Protein AF-A0A4W5Q3A9-F1 (afdb_monomer_lite)

pLDDT: mean 76.14, std 13.78, range [37.09, 91.81]

Radius of gyration: 19.21 Å; chains: 1; bounding box: 48×18×58 Å

Secondary structure (DSSP, 8-state):
--HHHHHHHHHHHHHHHHHHHHHHHHHHHHHHHHHHHHHHHH-SS-HHHHHHHHHHHHHHHHHHHHHHHHHHHHHTTTS--

Sequence (81 aa):
ISLSLSLSLSLTRSLFLSLLRQQALLAAISEKDANIALLELSASGKKKTQEEVLALKREKDRLMHQLKQQDEDTEEEEEEG

Foldseek 3Di:
DDPVVVVVVVVVVVVVVLVVVLVVLVVLLVVLVVVLVVLVVVDPPDPVSVVVNVVSVVVSVVSVVVNVVSVVVVCVVPVVD

Organism: NCBI:txid62062

Structure (mmCIF, N/CA/C/O backbone):
data_AF-A0A4W5Q3A9-F1
#
_entry.id   AF-A0A4W5Q3A9-F1
#
loop_
_atom_site.group_PDB
_atom_site.id
_atom_site.type_symbol
_atom_site.label_atom_id
_atom_site.label_alt_id
_atom_site.label_comp_id
_atom_site.label_asym_id
_atom_site.label_entity_id
_atom_site.label_seq_id
_atom_site.pdbx_PDB_ins_code
_atom_site.Cartn_x
_atom_site.Cartn_y
_atom_site.Cartn_z
_atom_site.occupancy
_atom_site.B_iso_or_equiv
_atom_site.auth_seq_id
_atom_site.auth_comp_id
_atom_site.auth_asym_id
_atom_site.auth_atom_id
_atom_site.pdbx_PDB_model_num
ATOM 1 N N . ILE A 1 1 ? 11.418 -1.320 -39.751 1.00 62.28 1 ILE A N 1
ATOM 2 C CA . ILE A 1 1 ? 11.883 -0.738 -38.469 1.00 62.28 1 ILE A CA 1
ATOM 3 C C . ILE A 1 1 ? 13.144 -1.498 -38.077 1.00 62.28 1 ILE A C 1
ATOM 5 O O . ILE A 1 1 ? 13.114 -2.719 -38.137 1.00 62.28 1 ILE A O 1
ATOM 9 N N . SER A 1 2 ? 14.264 -0.808 -37.835 1.00 81.94 2 SER A N 1
ATOM 10 C CA . SER A 1 2 ? 15.556 -1.449 -37.525 1.00 81.94 2 SER A CA 1
ATOM 11 C C . SER A 1 2 ? 15.461 -2.281 -36.240 1.00 81.94 2 SER A C 1
ATOM 13 O O . SER A 1 2 ? 14.780 -1.865 -35.304 1.00 81.94 2 SER A O 1
ATOM 15 N N . LEU A 1 3 ? 16.168 -3.416 -36.178 1.00 80.31 3 LEU A N 1
ATOM 16 C CA . LEU A 1 3 ? 16.230 -4.309 -35.010 1.00 80.31 3 LEU A CA 1
ATOM 17 C C . LEU A 1 3 ? 16.590 -3.546 -33.717 1.00 80.31 3 LEU A C 1
ATOM 19 O O . LEU A 1 3 ? 16.047 -3.819 -32.651 1.00 80.31 3 LEU A O 1
ATOM 23 N N . SER A 1 4 ? 17.439 -2.521 -33.847 1.00 84.94 4 SER A N 1
ATOM 24 C CA . SER A 1 4 ? 17.824 -1.607 -32.764 1.00 84.94 4 SER A CA 1
ATOM 25 C C . SER A 1 4 ? 16.646 -0.783 -32.224 1.00 84.94 4 SER A C 1
ATOM 27 O O . SER A 1 4 ? 16.500 -0.639 -31.011 1.00 84.94 4 SER A O 1
ATOM 29 N N . LEU A 1 5 ? 15.756 -0.299 -33.098 1.00 86.19 5 LEU A N 1
ATOM 30 C CA . LEU A 1 5 ? 14.583 0.475 -32.682 1.00 86.19 5 LEU A CA 1
ATOM 31 C C . LEU A 1 5 ? 13.528 -0.421 -32.019 1.00 86.19 5 LEU A C 1
ATOM 33 O O . LEU A 1 5 ? 12.890 -0.009 -31.054 1.00 86.19 5 LEU A O 1
ATOM 37 N N . SER A 1 6 ? 13.381 -1.662 -32.493 1.00 87.69 6 SER A N 1
ATOM 38 C CA . SER A 1 6 ? 12.517 -2.665 -31.860 1.00 87.69 6 SER A CA 1
ATOM 39 C C . SER A 1 6 ? 12.998 -3.040 -30.457 1.00 87.69 6 SER A C 1
ATOM 41 O O . SER A 1 6 ? 12.181 -3.122 -29.541 1.00 87.69 6 SER A O 1
ATOM 43 N N . LEU A 1 7 ? 14.310 -3.214 -30.268 1.00 87.00 7 LEU A N 1
ATOM 44 C CA . LEU A 1 7 ? 14.889 -3.516 -28.959 1.00 87.00 7 LEU A CA 1
ATOM 45 C C . LEU A 1 7 ? 14.738 -2.333 -27.992 1.00 87.00 7 LEU A C 1
ATOM 47 O O . LEU A 1 7 ? 14.285 -2.524 -26.868 1.00 87.00 7 LEU A O 1
ATOM 51 N N . SER A 1 8 ? 15.022 -1.109 -28.454 1.00 89.06 8 SER A N 1
ATOM 52 C CA . SER A 1 8 ? 14.853 0.116 -27.660 1.00 89.06 8 SER A CA 1
ATOM 53 C C . SER A 1 8 ? 13.402 0.315 -27.210 1.00 89.06 8 SER A C 1
ATOM 55 O O . SER A 1 8 ? 13.151 0.542 -26.030 1.00 89.06 8 SER A O 1
ATOM 57 N N . LEU A 1 9 ? 12.431 0.149 -28.114 1.00 90.50 9 LEU A N 1
ATOM 58 C CA . LEU A 1 9 ? 11.015 0.287 -27.772 1.00 90.50 9 LEU A CA 1
ATO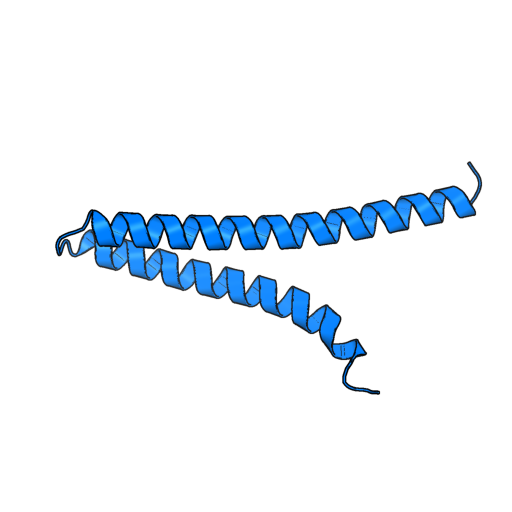M 59 C C . LEU A 1 9 ? 10.539 -0.804 -26.800 1.00 90.50 9 LEU A C 1
ATOM 61 O O . LEU A 1 9 ? 9.737 -0.528 -25.908 1.00 90.50 9 LEU A O 1
ATOM 65 N N . SER A 1 10 ? 11.039 -2.034 -26.954 1.00 88.69 10 SER A N 1
ATOM 66 C CA . SER A 1 10 ? 10.743 -3.137 -26.034 1.00 88.69 10 SER A CA 1
ATOM 67 C C . SER A 1 10 ? 11.278 -2.863 -24.629 1.00 88.69 10 SER A C 1
ATOM 69 O O . SER A 1 10 ? 10.569 -3.097 -23.652 1.00 88.69 10 SER A O 1
ATOM 71 N N . LEU A 1 11 ? 12.495 -2.324 -24.525 1.00 89.50 11 LEU A N 1
ATOM 72 C CA . LEU A 1 11 ? 13.120 -1.990 -23.248 1.00 89.50 11 LEU A CA 1
ATOM 73 C C . LEU A 1 11 ? 12.366 -0.858 -22.540 1.00 89.50 11 LEU A C 1
ATOM 75 O O . LEU A 1 11 ? 11.979 -1.007 -21.384 1.00 89.50 11 LEU A O 1
ATOM 79 N N . THR A 1 12 ? 12.047 0.223 -23.257 1.00 91.62 12 THR A N 1
ATOM 80 C CA . THR A 1 12 ? 11.264 1.347 -22.715 1.00 91.62 12 THR A CA 1
ATOM 81 C C . THR A 1 12 ? 9.884 0.899 -22.240 1.00 91.62 12 THR A C 1
ATOM 83 O O . THR A 1 12 ? 9.427 1.311 -21.177 1.00 91.62 12 THR A O 1
ATOM 86 N N . ARG A 1 13 ? 9.219 0.016 -22.994 1.00 91.81 13 ARG A N 1
ATOM 87 C CA . ARG A 1 13 ? 7.934 -0.560 -22.585 1.00 91.81 13 ARG A CA 1
ATOM 88 C C . ARG A 1 13 ? 8.076 -1.428 -21.334 1.00 91.81 13 ARG A C 1
ATOM 90 O O . ARG A 1 13 ? 7.213 -1.350 -20.469 1.00 91.81 13 ARG A O 1
ATOM 97 N N . SER A 1 14 ? 9.135 -2.229 -21.227 1.00 86.31 14 SER A N 1
ATOM 98 C CA . SER A 1 14 ? 9.400 -3.053 -20.041 1.00 86.31 14 SER A CA 1
ATOM 99 C C . SER A 1 14 ? 9.615 -2.194 -18.793 1.00 86.31 14 SER A C 1
ATOM 101 O O . SER A 1 14 ? 8.971 -2.422 -17.772 1.00 86.31 14 SER A O 1
ATOM 103 N N . LEU A 1 15 ? 10.448 -1.154 -18.901 1.00 87.81 15 LEU A N 1
ATOM 104 C CA . LEU A 1 15 ? 10.709 -0.211 -17.810 1.00 87.81 15 LEU A CA 1
ATOM 105 C C . LEU A 1 15 ? 9.436 0.523 -17.380 1.00 87.81 15 LEU A C 1
ATOM 107 O O . LEU A 1 15 ? 9.141 0.619 -16.193 1.00 87.81 15 LEU A O 1
ATOM 111 N N . PHE A 1 16 ? 8.639 0.983 -18.345 1.00 88.38 16 PHE A N 1
ATOM 112 C CA . PHE A 1 16 ? 7.378 1.662 -18.061 1.00 88.38 16 PHE A CA 1
ATOM 113 C C . PHE A 1 16 ? 6.357 0.747 -17.372 1.00 88.38 16 PHE A C 1
ATOM 115 O O . PHE A 1 16 ? 5.676 1.174 -16.442 1.00 88.38 16 PHE A O 1
ATOM 122 N N . LEU A 1 17 ? 6.258 -0.519 -17.792 1.00 87.12 17 LEU A N 1
ATOM 123 C CA . LEU A 1 17 ? 5.370 -1.493 -17.153 1.00 87.12 17 LEU A CA 1
ATOM 124 C C . LEU A 1 17 ? 5.813 -1.827 -15.724 1.00 87.12 17 LEU A C 1
ATOM 126 O O . LEU A 1 17 ? 4.950 -1.961 -14.858 1.00 87.12 17 LEU A O 1
ATOM 130 N N . SER A 1 18 ? 7.122 -1.922 -15.471 1.00 83.19 18 SER A N 1
ATOM 131 C CA . SER A 1 18 ? 7.662 -2.131 -14.122 1.00 83.19 18 SER A CA 1
ATOM 132 C C . SER A 1 18 ? 7.347 -0.945 -13.205 1.00 83.19 18 SER A C 1
ATOM 134 O O . SER A 1 18 ? 6.723 -1.112 -12.157 1.00 83.19 18 SER A O 1
ATOM 136 N N . LEU A 1 19 ? 7.640 0.277 -13.666 1.00 87.25 19 LEU A N 1
ATOM 137 C CA . LEU A 1 19 ? 7.365 1.504 -12.920 1.00 87.25 19 LEU A CA 1
ATOM 138 C C . LEU A 1 19 ? 5.876 1.649 -12.580 1.00 87.25 19 LEU A C 1
ATOM 140 O O . LEU A 1 19 ? 5.517 1.917 -11.436 1.00 87.25 19 LEU A O 1
ATOM 144 N N . LEU A 1 20 ? 4.992 1.439 -13.561 1.00 87.62 20 LEU A N 1
ATOM 145 C CA . LEU A 1 20 ? 3.549 1.512 -13.330 1.00 87.62 20 LEU A CA 1
ATOM 146 C C . LEU A 1 20 ? 3.060 0.451 -12.344 1.00 87.62 20 LEU A C 1
ATOM 148 O O . LEU A 1 20 ? 2.150 0.725 -11.564 1.00 87.62 20 LEU A O 1
ATOM 152 N N . ARG A 1 21 ? 3.642 -0.751 -12.367 1.00 80.69 21 ARG A N 1
ATOM 153 C CA . ARG A 1 21 ? 3.280 -1.827 -11.442 1.00 80.69 21 ARG A CA 1
ATOM 154 C C . ARG A 1 21 ? 3.650 -1.460 -10.003 1.00 80.69 21 ARG A C 1
ATOM 156 O O . ARG A 1 21 ? 2.798 -1.583 -9.123 1.00 80.69 21 ARG A O 1
ATOM 163 N N . GLN A 1 22 ? 4.857 -0.940 -9.785 1.00 84.56 22 GLN A N 1
ATOM 164 C CA . GLN A 1 22 ? 5.303 -0.467 -8.471 1.00 84.56 22 GLN A CA 1
ATOM 165 C C . GLN A 1 22 ? 4.442 0.714 -7.989 1.00 84.56 22 GLN A C 1
ATOM 167 O O . GLN A 1 22 ? 3.963 0.726 -6.854 1.00 84.56 22 GLN A O 1
ATOM 172 N N . GLN A 1 23 ? 4.142 1.667 -8.880 1.00 87.31 23 GLN A N 1
ATOM 173 C CA . GLN A 1 23 ? 3.294 2.820 -8.570 1.00 87.31 23 GLN A CA 1
ATOM 174 C C . GLN A 1 23 ? 1.856 2.410 -8.209 1.00 87.31 23 GLN A C 1
ATOM 176 O O . GLN A 1 23 ? 1.279 2.958 -7.270 1.00 87.31 23 GLN A O 1
ATOM 181 N N . ALA A 1 24 ? 1.277 1.436 -8.918 1.00 85.94 24 ALA A N 1
ATOM 182 C CA . ALA A 1 24 ? -0.060 0.917 -8.634 1.00 85.94 24 ALA A CA 1
ATOM 183 C C . ALA A 1 24 ? -0.127 0.212 -7.270 1.00 85.94 24 ALA A C 1
ATOM 185 O O . ALA A 1 24 ? -1.100 0.381 -6.536 1.00 85.94 24 ALA A O 1
ATOM 186 N N . LEU A 1 25 ? 0.920 -0.533 -6.904 1.00 79.56 25 LEU A N 1
ATOM 187 C CA . LEU A 1 25 ? 1.051 -1.154 -5.584 1.00 79.56 25 LEU A CA 1
ATOM 188 C C . LEU A 1 25 ? 1.144 -0.112 -4.468 1.00 79.56 25 LEU A C 1
ATOM 190 O O . LEU A 1 25 ? 0.406 -0.201 -3.487 1.00 79.56 25 LEU A O 1
ATOM 194 N N . LEU A 1 26 ? 1.991 0.903 -4.640 1.00 85.81 26 LEU A N 1
ATOM 195 C CA . LEU A 1 26 ? 2.123 2.006 -3.686 1.00 85.81 26 LEU A CA 1
ATOM 196 C C . LEU A 1 26 ? 0.804 2.772 -3.509 1.00 85.81 26 LEU A C 1
ATOM 198 O O . LEU A 1 26 ? 0.410 3.070 -2.381 1.00 85.81 26 LEU A O 1
ATOM 202 N N . ALA A 1 27 ? 0.086 3.042 -4.603 1.00 88.56 27 ALA A N 1
ATOM 203 C CA . ALA A 1 27 ? -1.223 3.688 -4.553 1.00 88.56 27 ALA A CA 1
ATOM 204 C C . ALA A 1 27 ? -2.257 2.837 -3.796 1.00 88.56 27 ALA A C 1
ATOM 206 O O . ALA A 1 27 ? -2.974 3.364 -2.948 1.00 88.56 27 ALA A O 1
ATOM 207 N N . ALA A 1 28 ? -2.292 1.521 -4.037 1.00 83.94 28 ALA A N 1
ATOM 208 C CA . ALA A 1 28 ? -3.195 0.607 -3.338 1.00 83.94 28 ALA A CA 1
ATOM 209 C C . ALA A 1 28 ? -2.890 0.509 -1.830 1.00 83.94 28 ALA A C 1
ATOM 211 O O . ALA A 1 28 ? -3.812 0.429 -1.018 1.00 83.94 28 ALA A O 1
ATOM 212 N N . ILE A 1 29 ? -1.611 0.538 -1.436 1.00 83.12 29 ILE A N 1
ATOM 213 C CA . ILE A 1 29 ? -1.203 0.594 -0.021 1.00 83.12 29 ILE A CA 1
ATOM 214 C C . ILE A 1 29 ? -1.678 1.908 0.609 1.00 83.12 29 ILE A C 1
ATOM 216 O O . ILE A 1 29 ? -2.332 1.884 1.651 1.00 83.12 29 ILE A O 1
ATOM 220 N N . SER A 1 30 ? -1.425 3.040 -0.052 1.00 84.75 30 SER A N 1
ATOM 221 C CA . SER A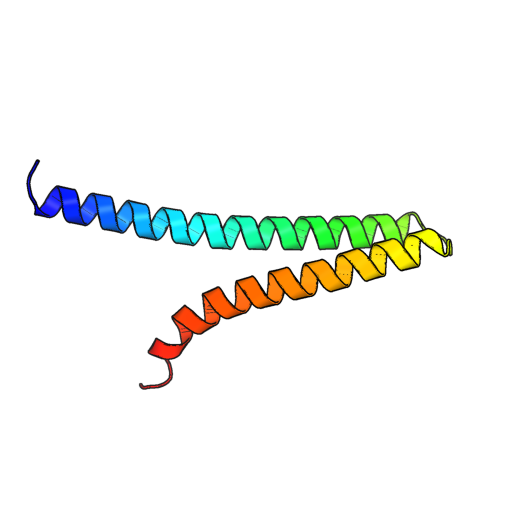 1 30 ? -1.830 4.362 0.436 1.00 84.75 30 SER A CA 1
ATOM 222 C C . SER A 1 30 ? -3.350 4.498 0.581 1.00 84.75 30 SER A C 1
ATOM 224 O O . SER A 1 30 ? -3.823 5.038 1.581 1.00 84.75 30 SER A O 1
ATOM 226 N N . GLU A 1 31 ? -4.126 3.958 -0.362 1.00 85.25 31 GLU A N 1
ATOM 227 C CA . GLU A 1 31 ? -5.589 3.917 -0.271 1.00 85.25 31 GLU A CA 1
ATOM 228 C C . GLU A 1 31 ? -6.053 3.112 0.953 1.00 85.25 31 GLU A C 1
ATOM 230 O O . GLU A 1 31 ? -6.951 3.540 1.683 1.00 85.25 31 GLU A O 1
ATOM 235 N N . LYS A 1 32 ? -5.417 1.965 1.228 1.00 85.56 32 LYS A N 1
ATOM 236 C CA 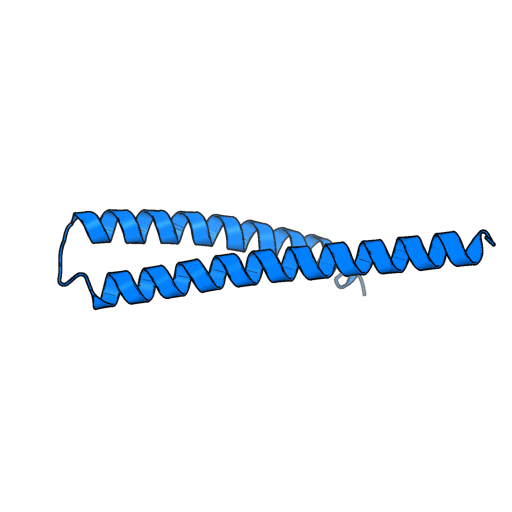. LYS A 1 32 ? -5.732 1.156 2.414 1.00 85.56 32 LYS A CA 1
ATOM 237 C C . LYS A 1 32 ? -5.377 1.873 3.711 1.00 85.56 32 LYS A C 1
ATOM 239 O O . LYS A 1 32 ? -6.179 1.824 4.641 1.00 85.56 32 LYS A O 1
ATOM 244 N N . ASP A 1 33 ? -4.242 2.563 3.774 1.00 83.44 33 ASP A N 1
ATOM 245 C CA . ASP A 1 33 ? -3.856 3.349 4.952 1.00 83.44 33 ASP A CA 1
ATOM 246 C C . ASP A 1 33 ? -4.819 4.522 5.191 1.00 83.44 33 ASP A C 1
ATOM 248 O O . ASP A 1 33 ? -5.234 4.761 6.327 1.00 83.44 33 ASP A O 1
ATOM 252 N N . ALA A 1 34 ? -5.267 5.197 4.128 1.00 87.56 34 ALA A N 1
ATOM 253 C CA . ALA A 1 34 ? -6.292 6.235 4.219 1.00 87.56 34 ALA A CA 1
ATOM 254 C C . ALA A 1 34 ? -7.638 5.674 4.709 1.00 87.56 34 ALA A C 1
ATOM 256 O O . ALA A 1 34 ? -8.274 6.268 5.580 1.00 87.56 34 ALA A O 1
ATOM 257 N N . ASN A 1 35 ? -8.054 4.505 4.212 1.00 85.38 35 ASN A N 1
ATOM 258 C CA . ASN A 1 35 ? -9.273 3.839 4.670 1.00 85.38 35 ASN A CA 1
ATOM 259 C C . ASN A 1 35 ? -9.178 3.396 6.135 1.00 85.38 35 ASN A C 1
ATOM 261 O O . ASN A 1 35 ? -10.144 3.560 6.878 1.00 85.38 35 ASN A O 1
ATOM 265 N N . ILE A 1 36 ? -8.023 2.890 6.580 1.00 85.31 36 ILE A N 1
ATOM 266 C CA . ILE A 1 36 ? -7.777 2.578 7.995 1.00 85.31 36 ILE A CA 1
ATOM 267 C C . ILE A 1 36 ? -7.899 3.849 8.838 1.00 85.31 36 ILE A C 1
ATOM 269 O O . ILE A 1 36 ? -8.636 3.839 9.819 1.00 85.31 36 ILE A O 1
ATOM 273 N N . ALA A 1 37 ? -7.263 4.952 8.435 1.00 85.44 37 ALA A N 1
ATOM 274 C CA . ALA A 1 37 ? -7.344 6.219 9.156 1.00 85.44 37 ALA A CA 1
ATOM 275 C C . ALA A 1 37 ? -8.786 6.752 9.226 1.00 85.44 37 ALA A C 1
ATOM 277 O O . ALA A 1 37 ? -9.246 7.164 10.287 1.00 85.44 37 ALA A O 1
ATOM 278 N N . LEU A 1 38 ? -9.541 6.696 8.125 1.00 85.19 38 LEU A N 1
ATOM 279 C CA . LEU A 1 38 ? -10.948 7.104 8.102 1.00 85.19 38 LEU A CA 1
ATOM 280 C C . LEU A 1 38 ? -11.826 6.217 8.989 1.00 85.19 38 LEU A C 1
ATOM 282 O O . LEU A 1 38 ? -12.709 6.723 9.686 1.00 85.19 38 LEU A O 1
ATOM 286 N N . LEU A 1 39 ? -11.597 4.904 8.995 1.00 81.69 39 LEU A N 1
ATOM 287 C CA . LEU A 1 39 ? -12.306 3.973 9.869 1.00 81.69 39 LEU A CA 1
ATOM 288 C C . LEU A 1 39 ? -11.940 4.190 11.337 1.00 81.69 39 LEU A C 1
ATOM 290 O O . LEU A 1 39 ? -12.831 4.201 12.175 1.00 81.69 39 LEU A O 1
ATOM 294 N N . GLU A 1 40 ? -10.674 4.435 11.660 1.00 81.19 40 GLU A N 1
ATOM 295 C CA . GLU A 1 40 ? -10.224 4.752 13.020 1.00 81.19 40 GLU A CA 1
ATOM 296 C C . GLU A 1 40 ? -10.790 6.101 13.510 1.00 81.19 40 GLU A C 1
ATOM 298 O O . GLU A 1 40 ? -11.178 6.215 14.673 1.00 81.19 40 GLU A O 1
ATOM 303 N N . LEU A 1 41 ? -10.937 7.094 12.623 1.00 79.12 41 LEU A N 1
ATOM 304 C C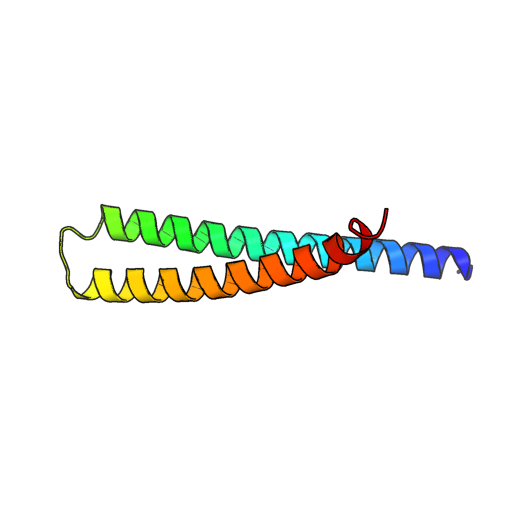A . LEU A 1 41 ? -11.563 8.389 12.929 1.00 79.12 41 LEU A CA 1
ATOM 305 C C . LEU A 1 41 ? -13.096 8.309 13.053 1.00 79.12 41 LEU A C 1
ATOM 307 O O . LEU A 1 41 ? -13.688 9.018 13.866 1.00 79.12 41 LEU A O 1
ATOM 311 N N . SER A 1 42 ? -13.756 7.468 12.249 1.00 69.19 42 SER A N 1
ATOM 312 C CA . SER A 1 42 ? -15.225 7.344 12.218 1.00 69.19 42 SER A CA 1
ATOM 313 C C . SER A 1 42 ? -15.778 6.282 13.174 1.00 69.19 42 SER A C 1
ATOM 315 O O . SER A 1 42 ? -16.950 6.340 13.567 1.00 69.19 42 SER A O 1
ATOM 317 N N . ALA A 1 43 ? -14.954 5.326 13.604 1.00 61.00 43 ALA A N 1
ATOM 318 C CA . ALA A 1 43 ? -15.342 4.274 14.526 1.00 61.00 43 ALA A CA 1
ATOM 319 C C . ALA A 1 43 ? -14.905 4.570 15.949 1.00 61.00 43 ALA A C 1
ATOM 321 O O . ALA A 1 43 ? -13.932 4.036 16.476 1.00 61.00 43 ALA A O 1
ATOM 322 N N . SER A 1 44 ? -15.746 5.332 16.636 1.00 61.31 44 SER A N 1
ATOM 323 C CA . SER A 1 44 ? -15.758 5.361 18.095 1.00 61.31 44 SER A CA 1
ATOM 324 C C . SER A 1 44 ? -16.241 4.000 18.649 1.00 61.31 44 SER A C 1
ATOM 326 O O . SER A 1 44 ? -17.401 3.830 19.014 1.00 61.31 44 SER A O 1
ATOM 328 N N . GLY A 1 45 ? -15.379 2.974 18.627 1.00 57.84 45 GLY A N 1
ATOM 329 C CA . GLY A 1 45 ? -15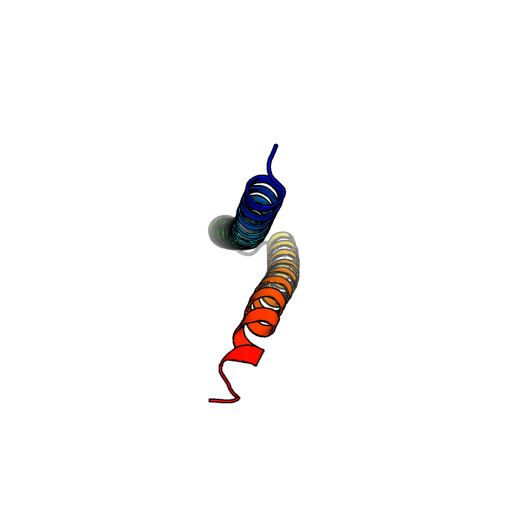.544 1.734 19.405 1.00 57.84 45 GLY A CA 1
ATOM 330 C C . GLY A 1 45 ? -16.509 0.660 18.873 1.00 57.84 45 GLY A C 1
ATOM 331 O O . GLY A 1 45 ? -16.916 -0.219 19.633 1.00 57.84 45 GLY A O 1
ATOM 332 N N . LYS A 1 46 ? -16.891 0.672 17.588 1.00 65.88 46 LYS A N 1
ATOM 333 C CA . LYS A 1 46 ? -17.766 -0.371 17.011 1.00 65.88 46 LYS A CA 1
ATOM 334 C C . LYS A 1 46 ? -16.961 -1.630 16.648 1.00 65.88 46 LYS A C 1
ATOM 336 O O . LYS A 1 46 ? -1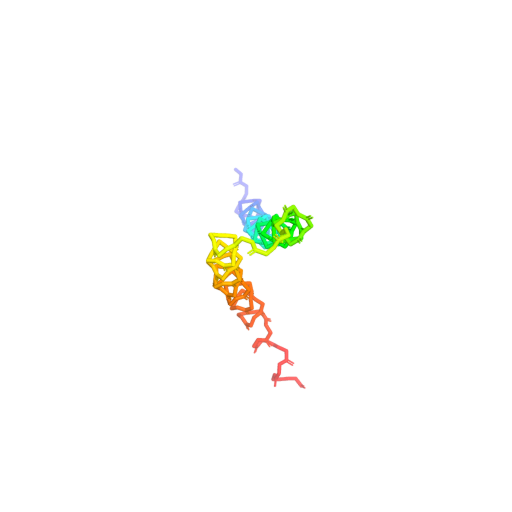6.053 -1.562 15.825 1.00 65.88 46 LYS A O 1
ATOM 341 N N . LYS A 1 47 ? -17.342 -2.802 17.184 1.00 64.88 47 LYS A N 1
ATOM 342 C CA . LYS A 1 47 ? -16.696 -4.111 16.903 1.00 64.88 47 LYS A CA 1
ATOM 343 C C . LYS A 1 47 ? -16.553 -4.422 15.405 1.00 64.88 47 LYS A C 1
ATOM 345 O O . LYS A 1 47 ? -15.524 -4.931 14.982 1.00 64.88 47 LYS A O 1
ATOM 350 N N . LYS A 1 48 ? -17.555 -4.047 14.604 1.00 63.22 48 LYS A N 1
ATOM 351 C CA . LYS A 1 48 ? -17.566 -4.254 13.147 1.00 63.22 48 LYS A CA 1
ATOM 352 C C . LYS A 1 48 ? -16.441 -3.491 12.432 1.00 63.22 48 LYS A C 1
ATOM 354 O O . LYS A 1 48 ? -15.856 -4.002 11.489 1.00 63.22 48 LYS A O 1
ATOM 359 N N . THR A 1 49 ? -16.071 -2.312 12.936 1.00 72.62 49 THR A N 1
ATOM 360 C CA . THR A 1 49 ? -14.964 -1.532 12.373 1.00 72.62 49 THR A CA 1
ATOM 361 C C . THR A 1 49 ? -13.599 -2.086 12.773 1.00 72.62 49 THR A C 1
ATOM 363 O O . THR A 1 49 ? -12.662 -2.018 11.990 1.00 72.62 49 THR A O 1
ATOM 366 N N . GLN A 1 50 ? -13.467 -2.699 13.954 1.00 74.94 50 GLN A N 1
ATOM 367 C CA . GLN A 1 50 ? -12.225 -3.397 14.308 1.00 74.94 50 GLN A CA 1
ATOM 368 C C . GLN A 1 50 ? -11.962 -4.596 13.389 1.00 74.94 50 GLN A C 1
ATOM 370 O O . GLN A 1 50 ? -10.815 -4.829 13.012 1.00 74.94 50 GLN A O 1
ATOM 375 N N . GLU A 1 51 ? -13.007 -5.328 12.993 1.00 78.44 51 GLU A N 1
ATOM 376 C CA . GLU A 1 51 ? -12.893 -6.421 12.019 1.00 78.44 51 GLU A CA 1
ATOM 377 C C . GLU A 1 51 ? -12.491 -5.911 10.626 1.00 78.44 51 GLU A C 1
ATOM 379 O O . GLU A 1 51 ? -11.594 -6.486 10.007 1.00 78.44 51 GLU A O 1
ATOM 384 N N . GLU A 1 52 ? -13.076 -4.800 10.164 1.00 77.75 52 GLU A N 1
ATOM 385 C CA . GLU A 1 52 ? -12.703 -4.159 8.892 1.00 77.75 52 GLU A CA 1
ATOM 386 C C . GLU A 1 52 ? -11.261 -3.632 8.907 1.00 77.75 52 GLU A C 1
ATOM 388 O O . GLU A 1 52 ? -10.501 -3.887 7.974 1.00 77.75 52 GLU A O 1
ATOM 393 N N . VAL A 1 53 ? -10.828 -2.986 9.993 1.00 78.06 53 VAL A N 1
ATOM 394 C CA . VAL A 1 53 ? -9.441 -2.518 10.149 1.00 78.06 53 VAL A CA 1
ATOM 395 C C . VAL A 1 53 ? -8.456 -3.692 10.170 1.00 78.06 53 VAL A C 1
ATOM 397 O O . VAL A 1 53 ? -7.392 -3.616 9.557 1.00 78.06 53 VAL A O 1
ATOM 400 N N . LEU A 1 54 ? -8.796 -4.805 10.829 1.00 82.00 54 LEU A N 1
ATOM 401 C CA . LEU A 1 54 ? -7.970 -6.018 10.829 1.00 82.00 54 LEU A CA 1
ATOM 402 C C . LEU A 1 54 ? -7.873 -6.658 9.438 1.00 82.00 54 LEU A C 1
ATOM 404 O O . LEU A 1 54 ? -6.800 -7.134 9.061 1.00 82.00 54 LEU A O 1
ATOM 408 N N . ALA A 1 55 ? -8.966 -6.677 8.674 1.00 82.75 55 ALA A N 1
ATOM 409 C CA . ALA A 1 55 ? -8.961 -7.163 7.298 1.00 82.75 55 ALA A CA 1
ATOM 410 C C . ALA A 1 55 ? -8.074 -6.286 6.399 1.00 82.75 55 ALA A C 1
ATOM 412 O O . ALA A 1 55 ? -7.209 -6.814 5.699 1.00 82.75 55 ALA A O 1
ATOM 413 N N . LEU A 1 56 ? -8.213 -4.960 6.496 1.00 81.50 56 LEU A N 1
ATOM 414 C CA . LEU A 1 56 ? -7.412 -4.002 5.732 1.00 81.50 56 LEU A CA 1
ATOM 415 C C . LEU A 1 56 ? -5.921 -4.075 6.085 1.00 81.50 56 LEU A C 1
ATOM 417 O O . LEU A 1 56 ? -5.090 -4.058 5.180 1.00 81.50 56 LEU A O 1
ATOM 421 N N . LYS A 1 57 ? -5.568 -4.239 7.369 1.00 82.31 57 LYS A N 1
ATOM 422 C CA . LYS A 1 57 ? -4.172 -4.426 7.807 1.00 82.31 57 LYS A CA 1
ATOM 423 C C . LYS A 1 57 ? -3.551 -5.692 7.209 1.00 82.31 57 LYS A C 1
ATOM 425 O O . LYS A 1 57 ? -2.463 -5.618 6.650 1.00 82.31 57 LYS A O 1
ATOM 430 N N . ARG A 1 58 ? -4.265 -6.826 7.228 1.00 82.75 58 ARG A N 1
ATOM 431 C CA . ARG A 1 58 ? -3.786 -8.077 6.605 1.00 82.75 58 ARG A CA 1
ATOM 432 C C . ARG A 1 58 ? -3.597 -7.952 5.098 1.00 82.75 58 ARG A C 1
ATOM 434 O O . ARG A 1 58 ? -2.674 -8.536 4.540 1.00 82.75 58 ARG A O 1
ATOM 441 N N . GLU A 1 59 ? -4.495 -7.244 4.427 1.00 81.06 59 GLU A N 1
ATOM 442 C CA . GLU A 1 59 ? -4.407 -7.054 2.982 1.00 81.06 59 GLU A CA 1
ATOM 443 C C . GLU A 1 59 ? -3.273 -6.092 2.607 1.00 81.06 59 GLU A C 1
ATOM 445 O O . GLU A 1 59 ? -2.542 -6.349 1.654 1.00 81.06 59 GLU A O 1
ATOM 450 N N . LYS A 1 60 ? -3.062 -5.038 3.403 1.00 79.75 60 LYS A N 1
ATOM 451 C CA . LYS A 1 60 ? -1.903 -4.148 3.290 1.00 79.75 60 LYS A CA 1
ATOM 452 C C . LYS A 1 60 ? -0.591 -4.911 3.472 1.00 79.75 60 LYS A C 1
ATOM 454 O O . LYS A 1 60 ? 0.305 -4.740 2.657 1.00 79.75 60 LYS A O 1
ATOM 459 N N . ASP A 1 61 ? -0.490 -5.788 4.470 1.00 80.44 61 ASP A N 1
ATOM 460 C CA . ASP A 1 61 ? 0.722 -6.589 4.691 1.00 80.44 61 ASP A CA 1
ATOM 461 C C . ASP A 1 61 ? 1.025 -7.508 3.496 1.00 80.44 61 ASP A C 1
ATOM 463 O O . ASP A 1 61 ? 2.181 -7.663 3.109 1.00 80.44 61 ASP A O 1
ATOM 467 N N . ARG A 1 62 ? -0.005 -8.059 2.839 1.00 85.25 62 ARG A N 1
ATOM 468 C CA . ARG A 1 62 ? 0.168 -8.824 1.591 1.00 85.25 62 ARG A CA 1
ATOM 469 C C . ARG A 1 62 ? 0.678 -7.956 0.441 1.00 85.25 62 ARG A C 1
ATOM 471 O O . ARG A 1 62 ? 1.558 -8.398 -0.290 1.00 85.25 62 ARG A O 1
ATOM 478 N N . LEU A 1 63 ? 0.151 -6.741 0.284 1.00 80.19 63 LEU A N 1
ATOM 479 C CA . LEU A 1 63 ? 0.617 -5.805 -0.745 1.00 80.19 63 LEU A CA 1
ATOM 480 C C . LEU A 1 63 ? 2.038 -5.305 -0.458 1.00 80.19 63 LEU A C 1
ATOM 482 O O . LEU A 1 63 ? 2.839 -5.214 -1.379 1.00 80.19 63 LEU A O 1
ATOM 486 N N . MET A 1 64 ? 2.383 -5.053 0.808 1.00 79.31 64 MET A N 1
ATOM 487 C CA . MET A 1 64 ? 3.750 -4.719 1.221 1.00 79.31 64 MET A CA 1
ATOM 488 C C . MET A 1 64 ? 4.715 -5.867 0.946 1.00 79.31 64 MET A C 1
ATOM 490 O O . MET A 1 64 ? 5.822 -5.620 0.490 1.00 79.31 64 MET A O 1
ATOM 494 N N . HIS A 1 65 ? 4.303 -7.113 1.172 1.00 81.12 65 HIS A N 1
ATOM 495 C CA . HIS A 1 65 ? 5.116 -8.274 0.818 1.00 81.12 65 HIS A CA 1
ATOM 496 C C . HIS A 1 65 ? 5.307 -8.401 -0.703 1.00 81.12 65 HIS A C 1
ATOM 498 O O . HIS A 1 65 ? 6.385 -8.763 -1.154 1.00 81.12 65 HIS A O 1
ATOM 504 N N . GLN A 1 66 ? 4.292 -8.072 -1.511 1.00 77.69 66 GLN A N 1
ATOM 505 C CA . GLN A 1 66 ? 4.408 -8.037 -2.979 1.00 77.69 66 GLN A CA 1
ATOM 506 C C . GLN A 1 66 ? 5.263 -6.880 -3.501 1.00 77.69 66 GLN A C 1
ATOM 508 O O . GLN A 1 66 ? 5.862 -7.007 -4.568 1.00 77.69 66 GLN A O 1
ATOM 513 N N . LEU A 1 67 ? 5.277 -5.756 -2.785 1.00 73.12 67 LEU A N 1
ATOM 514 C CA . LEU A 1 67 ? 6.154 -4.629 -3.072 1.00 73.12 67 LEU A CA 1
ATOM 515 C C . LEU A 1 67 ? 7.597 -4.993 -2.713 1.00 73.12 67 LEU A C 1
ATOM 517 O O . LEU A 1 67 ? 8.457 -4.917 -3.575 1.00 73.12 67 LEU A O 1
ATOM 521 N N . LYS A 1 68 ? 7.822 -5.521 -1.503 1.00 70.69 68 LYS A N 1
ATOM 522 C CA . LYS A 1 68 ? 9.141 -5.980 -1.057 1.00 70.69 68 LYS A CA 1
ATOM 523 C C . LYS A 1 68 ? 9.725 -7.074 -1.932 1.00 70.69 68 LYS A C 1
ATOM 525 O O . LYS A 1 68 ? 10.894 -6.987 -2.231 1.00 70.69 68 LYS A O 1
ATOM 530 N N . GLN A 1 69 ? 8.935 -8.044 -2.392 1.00 67.25 69 GLN A N 1
ATOM 531 C CA . GLN A 1 69 ? 9.440 -9.029 -3.355 1.00 67.25 69 GLN A CA 1
ATOM 532 C C . GLN A 1 69 ? 9.839 -8.390 -4.692 1.00 67.25 69 GLN A C 1
ATOM 534 O O . GLN A 1 69 ? 10.814 -8.810 -5.290 1.00 67.25 69 GLN A O 1
ATOM 539 N N . GLN A 1 70 ? 9.119 -7.360 -5.151 1.00 60.81 70 GLN A N 1
ATOM 540 C CA . GLN A 1 70 ? 9.520 -6.604 -6.345 1.00 60.81 70 GLN A CA 1
ATOM 541 C C . GLN A 1 70 ? 10.801 -5.784 -6.131 1.00 60.81 70 GLN A C 1
ATOM 543 O O . GLN A 1 70 ? 11.541 -5.582 -7.091 1.00 60.81 70 GLN A O 1
ATOM 548 N N . ASP A 1 71 ? 11.046 -5.320 -4.903 1.00 57.41 71 ASP A N 1
ATOM 549 C CA . ASP A 1 71 ? 12.258 -4.587 -4.533 1.00 57.41 71 ASP A CA 1
ATOM 550 C C . ASP A 1 71 ? 13.445 -5.550 -4.266 1.00 57.41 71 ASP A C 1
ATOM 552 O O . ASP A 1 71 ? 14.536 -5.299 -4.755 1.00 57.41 71 ASP A O 1
ATOM 556 N N . GLU A 1 72 ? 13.244 -6.700 -3.606 1.00 54.41 72 GLU A N 1
ATOM 557 C CA . GLU A 1 72 ? 14.268 -7.739 -3.353 1.00 54.41 72 GLU A CA 1
ATOM 558 C C . GLU A 1 72 ? 14.742 -8.419 -4.651 1.00 54.41 72 GLU A C 1
ATOM 560 O O . GLU A 1 72 ? 15.941 -8.621 -4.817 1.00 54.41 72 GLU A O 1
ATOM 565 N N . ASP A 1 73 ? 13.851 -8.652 -5.627 1.00 53.88 73 ASP A N 1
ATOM 566 C CA . ASP A 1 73 ? 14.232 -9.091 -6.985 1.00 53.88 73 ASP A CA 1
ATOM 567 C C . ASP A 1 73 ? 15.145 -8.063 -7.707 1.00 53.88 73 ASP A C 1
ATOM 569 O O . ASP A 1 73 ? 15.735 -8.374 -8.741 1.00 53.88 73 ASP A O 1
ATOM 573 N N . THR A 1 74 ? 15.238 -6.829 -7.192 1.00 50.72 74 THR A N 1
ATOM 574 C CA . THR A 1 74 ? 16.106 -5.751 -7.699 1.00 50.72 74 THR A CA 1
ATOM 575 C C . THR A 1 74 ? 17.353 -5.540 -6.819 1.00 50.72 74 THR A C 1
ATOM 577 O O . THR A 1 74 ? 18.373 -5.088 -7.331 1.00 50.72 74 THR A O 1
ATOM 580 N N . GLU A 1 75 ? 17.312 -5.886 -5.526 1.00 44.62 75 GLU A N 1
ATOM 581 C CA . GLU A 1 75 ? 18.428 -5.711 -4.576 1.00 44.62 75 GLU A CA 1
ATOM 582 C C . GLU A 1 75 ? 19.419 -6.895 -4.527 1.00 44.62 75 GLU A C 1
ATOM 584 O O . GLU A 1 75 ? 20.553 -6.704 -4.090 1.00 44.62 75 GLU A O 1
ATOM 589 N N . GLU A 1 76 ? 19.082 -8.086 -5.044 1.00 45.88 76 GLU A N 1
ATOM 590 C CA . GLU A 1 76 ? 20.051 -9.202 -5.151 1.00 45.88 76 GLU A CA 1
ATOM 591 C C . GLU A 1 76 ? 21.224 -8.928 -6.128 1.00 45.88 76 GLU A C 1
ATOM 593 O O . GLU A 1 76 ? 22.202 -9.675 -6.123 1.00 45.88 76 GLU A O 1
ATOM 598 N N . GLU A 1 77 ? 21.197 -7.849 -6.926 1.00 49.16 77 GLU A N 1
ATOM 599 C CA . GLU A 1 77 ? 22.355 -7.416 -7.733 1.00 49.16 77 GLU A CA 1
ATOM 600 C C . GLU A 1 77 ? 23.317 -6.453 -6.997 1.00 49.16 77 GLU A C 1
ATOM 602 O O . GLU A 1 77 ? 24.410 -6.201 -7.506 1.00 49.16 77 GLU A O 1
ATOM 607 N N . GLU A 1 78 ? 22.978 -5.936 -5.805 1.00 47.44 78 GLU A N 1
ATOM 608 C CA . GLU A 1 78 ? 23.829 -4.967 -5.078 1.00 47.44 78 GLU A CA 1
ATOM 609 C C . GLU A 1 78 ? 24.618 -5.555 -3.885 1.00 47.44 78 GLU A C 1
ATOM 611 O O . GLU A 1 78 ? 25.524 -4.887 -3.386 1.00 47.44 78 GLU A O 1
ATOM 616 N N . GLU A 1 79 ? 24.377 -6.806 -3.460 1.00 42.34 79 GLU A N 1
ATOM 617 C CA . GLU A 1 79 ? 25.140 -7.460 -2.367 1.00 42.34 79 GLU A CA 1
ATOM 618 C C . GLU A 1 79 ? 26.302 -8.388 -2.815 1.00 42.34 79 GLU A C 1
ATOM 620 O O . GLU A 1 79 ? 26.949 -9.008 -1.969 1.00 42.34 79 GLU A O 1
ATOM 625 N N . GLU A 1 80 ? 26.656 -8.446 -4.109 1.00 43.03 80 GLU A N 1
ATOM 626 C CA . GLU A 1 80 ? 27.903 -9.087 -4.604 1.00 43.03 80 GLU A CA 1
ATOM 627 C C . GLU A 1 80 ? 28.992 -8.079 -5.070 1.00 43.03 80 GLU A C 1
ATOM 629 O O . GLU A 1 80 ? 29.823 -8.398 -5.927 1.00 43.03 80 GLU A O 1
ATOM 634 N N . GLY A 1 81 ? 29.027 -6.862 -4.504 1.00 37.09 81 GLY A N 1
ATOM 635 C CA . GLY A 1 81 ? 30.014 -5.806 -4.816 1.00 37.09 81 GLY A CA 1
ATOM 636 C C . GLY A 1 81 ? 30.970 -5.438 -3.684 1.00 37.09 81 GLY A C 1
ATOM 637 O O . GLY A 1 81 ? 30.481 -4.982 -2.630 1.00 37.09 81 GLY A O 1
#

InterPro domains:
  IPR019323 ELKS/Rab6-interacting/CAST family member 1 [PF10174] (20-72)